Protein AF-A0A396AJQ1-F1 (afdb_monomer_lite)

Foldseek 3Di:
DQAAAFEEEEEDADLVVLLVLLVVLQCCCVPPHPWDWDGDSVQSWIDTSRYIYGYDHPDDPPPDAGQYYEYADDDPDDDHPPDDDDHPHDSVSVSVVSRCRVVVD

Sequence (105 aa):
MGRRLKTIYVKVYSAQKATEYAKNLYEILMDCTPVIADLCLKKAEVRTETVLVKYISNKRTDGMRCDIPCGFGELGKIMADMKTYKEINDGKELVDFIIKEESGK

pLDDT: mean 72.22, std 18.44, range [34.53, 95.12]

Radius of gyration: 13.04 Å; chains: 1; bounding box: 36×29×34 Å

Secondary structure (DSSP, 8-state):
-PPPPEEEEEEES-HHHHHHHHHHHHHHHHHHSS---EEETTTTEEE-SSEEEEEEESS--TT---SEEEESSS-----BTTB------SHHHHHHHHHHHHHT-

Structure (mmCIF, N/CA/C/O backbone):
data_AF-A0A396AJQ1-F1
#
_entry.id   AF-A0A396AJQ1-F1
#
loop_
_atom_site.group_PDB
_atom_site.id
_atom_site.type_symbol
_atom_site.label_atom_id
_atom_site.label_alt_id
_atom_site.label_comp_id
_atom_site.label_asym_id
_atom_site.label_entity_id
_atom_site.label_seq_id
_atom_site.pdbx_PDB_ins_code
_atom_site.Cartn_x
_atom_site.Cartn_y
_atom_site.Cartn_z
_atom_site.occupancy
_atom_site.B_iso_or_equiv
_atom_site.auth_seq_id
_atom_site.auth_comp_id
_atom_site.auth_asym_id
_atom_site.auth_atom_id
_atom_site.pdbx_PDB_model_num
ATOM 1 N N . MET A 1 1 ? -25.126 0.720 3.310 1.00 44.84 1 MET A N 1
ATOM 2 C CA . MET A 1 1 ? -24.581 1.363 2.095 1.00 44.84 1 MET A CA 1
ATOM 3 C C . MET A 1 1 ? -23.094 1.034 2.085 1.00 44.84 1 MET A C 1
ATOM 5 O O . MET A 1 1 ? -22.388 1.535 2.947 1.00 44.84 1 MET A O 1
ATOM 9 N N . GLY A 1 2 ? -22.652 0.069 1.272 1.00 53.06 2 GLY A N 1
ATOM 10 C CA . GLY A 1 2 ? -21.244 -0.355 1.271 1.00 53.06 2 GLY A CA 1
ATOM 11 C C . GLY A 1 2 ? -20.354 0.800 0.820 1.00 53.06 2 GLY A C 1
ATOM 12 O O . GLY A 1 2 ? -20.683 1.465 -0.165 1.00 53.06 2 GLY A O 1
ATOM 13 N N . ARG A 1 3 ? -19.275 1.086 1.556 1.00 65.19 3 ARG A N 1
ATOM 14 C CA . ARG A 1 3 ? -18.315 2.117 1.144 1.00 65.19 3 ARG A CA 1
ATOM 15 C C . ARG A 1 3 ? -17.686 1.679 -0.182 1.00 65.19 3 ARG A C 1
ATOM 17 O O . ARG A 1 3 ? -17.310 0.523 -0.348 1.00 65.19 3 ARG A O 1
ATOM 24 N N . ARG A 1 4 ? -17.643 2.584 -1.163 1.00 76.44 4 ARG A N 1
ATOM 25 C CA . ARG A 1 4 ? -17.059 2.307 -2.483 1.00 76.44 4 ARG A CA 1
ATOM 26 C C . ARG A 1 4 ? -15.543 2.165 -2.337 1.00 76.44 4 ARG A C 1
ATOM 28 O O . ARG A 1 4 ? -14.911 3.076 -1.814 1.00 76.44 4 ARG A O 1
ATOM 35 N N . LEU A 1 5 ? -14.988 1.068 -2.855 1.00 82.50 5 LEU A N 1
ATOM 36 C CA . LEU A 1 5 ? -13.543 0.841 -2.938 1.00 82.50 5 LEU A CA 1
ATOM 37 C C . LEU A 1 5 ? -12.890 1.938 -3.796 1.00 82.50 5 LEU A C 1
ATOM 39 O O . LEU A 1 5 ? -13.252 2.100 -4.964 1.00 82.50 5 LEU A O 1
ATOM 43 N N . LYS A 1 6 ? -11.939 2.677 -3.222 1.00 83.44 6 LYS A N 1
ATOM 44 C CA . LYS A 1 6 ? -11.164 3.731 -3.887 1.00 83.44 6 LYS A CA 1
ATOM 45 C C . LYS A 1 6 ? -9.843 3.167 -4.386 1.00 83.44 6 LYS A C 1
ATOM 47 O O . LYS A 1 6 ? -9.097 2.572 -3.614 1.00 83.44 6 LYS A O 1
ATOM 52 N N . THR A 1 7 ? -9.531 3.370 -5.664 1.00 82.12 7 THR A N 1
ATOM 53 C CA . THR A 1 7 ? -8.263 2.889 -6.233 1.00 82.12 7 THR A CA 1
ATOM 54 C C . THR A 1 7 ? -7.227 4.005 -6.303 1.00 82.12 7 THR A C 1
ATOM 56 O O . THR A 1 7 ? -7.430 5.006 -6.998 1.00 82.12 7 THR A O 1
ATOM 59 N N . ILE A 1 8 ? -6.095 3.788 -5.631 1.00 80.56 8 ILE A N 1
ATOM 60 C CA . ILE A 1 8 ? -4.914 4.647 -5.645 1.00 80.56 8 ILE A CA 1
ATOM 61 C C . ILE A 1 8 ? -3.841 4.007 -6.517 1.00 80.56 8 ILE A C 1
ATOM 63 O O . ILE A 1 8 ? -3.476 2.851 -6.311 1.00 80.56 8 ILE A O 1
ATOM 67 N N . TYR A 1 9 ? -3.292 4.759 -7.464 1.00 76.50 9 TYR A N 1
ATOM 68 C CA . TYR A 1 9 ? -2.139 4.306 -8.241 1.00 76.50 9 TYR A CA 1
ATOM 69 C C . TYR A 1 9 ? -0.894 5.064 -7.826 1.00 76.50 9 TYR A C 1
ATOM 71 O O . TYR A 1 9 ? -0.885 6.288 -7.876 1.00 76.50 9 TYR A O 1
ATOM 79 N N . VAL A 1 10 ? 0.149 4.330 -7.453 1.00 75.50 10 VAL A N 1
ATOM 80 C CA . VAL A 1 10 ? 1.431 4.879 -7.027 1.00 75.50 10 VAL A CA 1
ATOM 81 C C . VAL A 1 10 ? 2.477 4.608 -8.097 1.00 75.50 10 VAL A C 1
ATOM 83 O O . VAL A 1 10 ? 2.851 3.460 -8.343 1.00 75.50 10 VAL A O 1
ATOM 86 N N . LYS A 1 11 ? 2.962 5.660 -8.754 1.00 74.12 11 LYS A N 1
ATOM 87 C CA . LYS A 1 11 ? 4.013 5.514 -9.763 1.00 74.12 11 LYS A CA 1
ATOM 88 C C . LYS A 1 11 ? 5.378 5.344 -9.100 1.00 74.12 11 LYS A C 1
ATOM 90 O O . LYS A 1 11 ? 5.752 6.119 -8.223 1.00 74.12 11 LYS A O 1
ATOM 95 N N . VAL A 1 12 ? 6.129 4.351 -9.567 1.00 72.56 12 VAL A N 1
ATOM 96 C CA . VAL A 1 12 ? 7.492 4.055 -9.117 1.00 72.56 12 VAL A CA 1
ATOM 97 C C . VAL A 1 12 ? 8.409 3.744 -10.300 1.00 72.56 12 VAL A C 1
ATOM 99 O O . VAL A 1 12 ? 7.976 3.384 -11.397 1.00 72.56 12 VAL A O 1
ATOM 102 N N . TYR A 1 13 ? 9.713 3.865 -10.081 1.00 70.00 13 TYR A N 1
ATOM 103 C CA . TYR A 1 13 ? 10.707 3.770 -11.151 1.00 70.00 13 TYR A CA 1
ATOM 104 C C . TYR A 1 13 ? 10.951 2.344 -11.671 1.00 70.00 13 TYR A C 1
ATOM 106 O O . TYR A 1 13 ? 11.373 2.182 -12.813 1.00 70.00 13 TYR A O 1
ATOM 114 N N . SER A 1 14 ? 10.664 1.301 -10.881 1.00 78.56 14 SER A N 1
ATOM 115 C CA . SER A 1 14 ? 10.887 -0.098 -11.276 1.00 78.56 14 SER A CA 1
ATOM 116 C C . SER A 1 14 ? 9.871 -1.057 -10.651 1.00 78.56 14 SER A C 1
ATOM 118 O O . SER A 1 14 ? 9.225 -0.738 -9.654 1.00 78.56 14 SER A O 1
ATOM 120 N N . ALA A 1 15 ? 9.731 -2.252 -11.236 1.00 83.19 15 ALA A N 1
ATOM 121 C CA . ALA A 1 15 ? 8.865 -3.303 -10.694 1.00 83.19 15 ALA A CA 1
ATOM 122 C C . ALA A 1 15 ? 9.360 -3.813 -9.330 1.00 83.19 15 ALA A C 1
ATOM 124 O O . ALA A 1 15 ? 8.551 -4.063 -8.444 1.00 83.19 15 ALA A O 1
ATOM 125 N N . GLN A 1 16 ? 10.680 -3.897 -9.131 1.00 85.19 16 GLN A N 1
ATOM 126 C CA . GLN A 1 16 ? 11.258 -4.248 -7.833 1.00 85.19 16 GLN A CA 1
ATOM 127 C C . GLN A 1 16 ? 10.870 -3.216 -6.767 1.00 85.19 16 GLN A C 1
ATOM 129 O 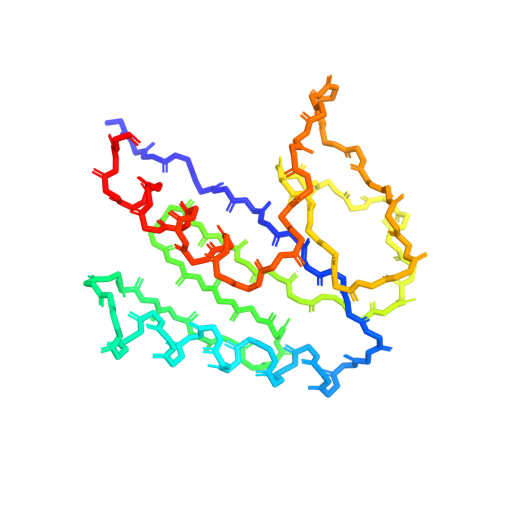O . GLN A 1 16 ? 10.305 -3.587 -5.739 1.00 85.19 16 GLN A O 1
ATOM 134 N N . LYS A 1 17 ? 11.055 -1.919 -7.054 1.00 83.38 17 LYS A N 1
ATOM 135 C CA . LYS A 1 17 ? 10.624 -0.846 -6.150 1.00 83.38 17 LYS A CA 1
ATOM 136 C C . LYS A 1 17 ? 9.127 -0.926 -5.869 1.00 83.38 17 LYS A C 1
ATOM 138 O O . LYS A 1 17 ? 8.731 -0.774 -4.725 1.00 83.38 17 LYS A O 1
ATOM 143 N N . ALA A 1 18 ? 8.298 -1.222 -6.872 1.00 84.88 18 ALA A N 1
ATOM 144 C CA . ALA A 1 18 ? 6.856 -1.394 -6.675 1.00 84.88 18 ALA A CA 1
ATOM 145 C C . ALA A 1 18 ? 6.551 -2.443 -5.602 1.00 84.88 18 ALA A C 1
ATOM 147 O O . ALA A 1 18 ? 5.763 -2.194 -4.695 1.00 84.88 18 ALA A O 1
ATOM 148 N N . THR A 1 19 ? 7.219 -3.596 -5.676 1.00 89.38 19 THR A N 1
ATOM 149 C CA . THR A 1 19 ? 7.039 -4.659 -4.684 1.00 89.38 19 THR A CA 1
ATOM 150 C C . THR A 1 19 ? 7.578 -4.284 -3.306 1.00 89.38 19 THR A C 1
ATOM 152 O O . THR A 1 19 ? 6.941 -4.617 -2.313 1.00 89.38 19 THR A O 1
ATOM 155 N N . GLU A 1 20 ? 8.708 -3.575 -3.230 1.00 89.00 20 GLU A N 1
ATOM 156 C CA . GLU A 1 20 ? 9.286 -3.093 -1.968 1.00 89.00 20 GLU A CA 1
ATOM 157 C C . GLU A 1 20 ? 8.365 -2.075 -1.288 1.00 89.00 20 GLU A C 1
ATOM 159 O O . GLU A 1 20 ? 8.070 -2.210 -0.105 1.00 89.00 20 GLU A O 1
ATOM 164 N N . TYR A 1 21 ? 7.835 -1.107 -2.040 1.00 86.69 21 TYR A N 1
ATOM 165 C CA . TYR A 1 21 ? 6.887 -0.132 -1.506 1.00 86.69 21 TYR A CA 1
ATOM 166 C C . TYR A 1 21 ? 5.563 -0.776 -1.080 1.00 86.69 21 TYR A C 1
ATOM 168 O O . TYR A 1 21 ? 5.037 -0.414 -0.031 1.00 86.69 21 TYR A O 1
ATOM 176 N N . ALA A 1 22 ? 5.044 -1.748 -1.840 1.00 89.94 22 ALA A N 1
ATOM 177 C CA . ALA A 1 22 ? 3.840 -2.483 -1.451 1.00 89.94 22 ALA A CA 1
ATOM 178 C C . ALA A 1 22 ? 4.044 -3.263 -0.142 1.00 89.94 22 ALA A C 1
ATOM 180 O O . ALA A 1 22 ? 3.174 -3.234 0.724 1.00 89.94 22 ALA A O 1
ATOM 181 N N . LYS A 1 23 ? 5.202 -3.920 0.026 1.00 92.19 23 LYS A N 1
ATOM 182 C CA . LYS A 1 23 ? 5.566 -4.596 1.283 1.00 92.19 23 LYS A CA 1
ATOM 183 C C . LYS A 1 23 ? 5.634 -3.619 2.447 1.00 92.19 23 LYS A C 1
ATOM 185 O O . LYS A 1 23 ? 4.968 -3.845 3.446 1.00 92.19 23 LYS A O 1
ATOM 190 N N . ASN A 1 24 ? 6.376 -2.527 2.279 1.00 90.69 24 ASN A N 1
ATOM 191 C CA . ASN A 1 24 ? 6.555 -1.531 3.329 1.00 90.69 24 ASN A CA 1
ATOM 192 C C . ASN A 1 24 ? 5.212 -0.917 3.759 1.00 90.69 24 ASN A C 1
ATOM 194 O O . ASN A 1 24 ? 4.934 -0.799 4.944 1.00 90.69 24 ASN A O 1
ATOM 198 N N . LEU A 1 25 ? 4.331 -0.585 2.805 1.00 89.19 25 LEU A N 1
ATOM 199 C CA . LEU A 1 25 ? 2.992 -0.092 3.132 1.00 89.19 25 LEU A CA 1
ATOM 200 C C . LEU A 1 25 ? 2.183 -1.128 3.923 1.00 89.19 25 LEU A C 1
ATOM 202 O O . LEU A 1 25 ? 1.543 -0.774 4.907 1.00 89.19 25 LEU A O 1
ATOM 206 N N . TYR A 1 26 ? 2.200 -2.390 3.496 1.00 92.81 26 TYR A N 1
ATOM 207 C CA . TYR A 1 26 ? 1.502 -3.462 4.201 1.00 92.81 26 TYR A CA 1
ATOM 208 C C . TYR A 1 26 ? 2.026 -3.650 5.632 1.00 92.81 26 TYR A C 1
ATOM 210 O O . TYR A 1 26 ? 1.222 -3.738 6.554 1.00 92.81 26 TYR A O 1
ATOM 218 N N . GLU A 1 27 ? 3.347 -3.658 5.822 1.00 91.81 27 GLU A N 1
ATOM 219 C CA . GLU A 1 27 ? 3.982 -3.762 7.143 1.00 91.81 27 GLU A CA 1
ATOM 220 C C . GLU A 1 27 ? 3.573 -2.590 8.043 1.00 91.81 27 GLU A C 1
ATOM 222 O O . GLU A 1 27 ? 3.110 -2.811 9.156 1.00 91.81 27 GLU A O 1
ATOM 227 N N . ILE A 1 28 ? 3.612 -1.351 7.540 1.00 89.44 28 ILE A N 1
ATOM 228 C CA . ILE A 1 28 ? 3.161 -0.177 8.304 1.00 89.44 28 ILE A CA 1
ATOM 229 C C . ILE A 1 28 ? 1.683 -0.302 8.697 1.00 89.44 28 ILE A C 1
ATOM 231 O O . ILE A 1 28 ? 1.326 -0.007 9.837 1.00 89.44 28 ILE A O 1
ATOM 235 N N . LEU A 1 29 ? 0.811 -0.725 7.778 1.00 89.00 29 LEU A N 1
ATOM 236 C CA . LEU A 1 29 ? -0.613 -0.874 8.082 1.00 89.00 29 LEU A CA 1
ATOM 237 C C . LEU A 1 29 ? -0.849 -1.948 9.149 1.00 89.00 29 LEU A C 1
ATOM 239 O O . LEU A 1 29 ? -1.608 -1.693 10.079 1.00 89.00 29 LEU A O 1
ATOM 243 N N . MET A 1 30 ? -0.171 -3.091 9.052 1.00 89.38 30 MET A N 1
ATOM 244 C CA . MET A 1 30 ? -0.307 -4.202 9.997 1.00 89.38 30 MET A CA 1
ATOM 245 C C . MET A 1 30 ? 0.289 -3.901 11.378 1.00 89.38 30 MET A C 1
ATOM 247 O O . MET A 1 30 ? -0.309 -4.263 12.389 1.00 89.38 30 MET A O 1
ATOM 251 N N . ASP A 1 31 ? 1.448 -3.241 11.426 1.00 87.38 31 ASP A N 1
ATOM 252 C CA . ASP A 1 31 ? 2.206 -3.055 12.668 1.00 87.38 31 ASP A CA 1
ATOM 253 C C . ASP A 1 31 ? 1.825 -1.766 13.407 1.00 87.38 31 ASP A C 1
ATOM 255 O O . ASP A 1 31 ? 1.953 -1.684 14.629 1.00 87.38 31 ASP A O 1
ATOM 259 N N . CYS A 1 32 ? 1.378 -0.736 12.681 1.00 84.44 32 CYS A N 1
ATOM 260 C CA . CYS A 1 32 ? 1.162 0.604 13.236 1.00 84.44 32 CYS A CA 1
ATOM 261 C C . CYS A 1 32 ? -0.299 1.070 13.199 1.00 84.44 32 CYS A C 1
ATOM 263 O O . CYS A 1 32 ? -0.596 2.151 13.713 1.00 84.44 32 CYS A O 1
ATOM 265 N N . THR A 1 33 ? -1.222 0.308 12.602 1.00 82.44 33 THR A N 1
ATOM 266 C CA . THR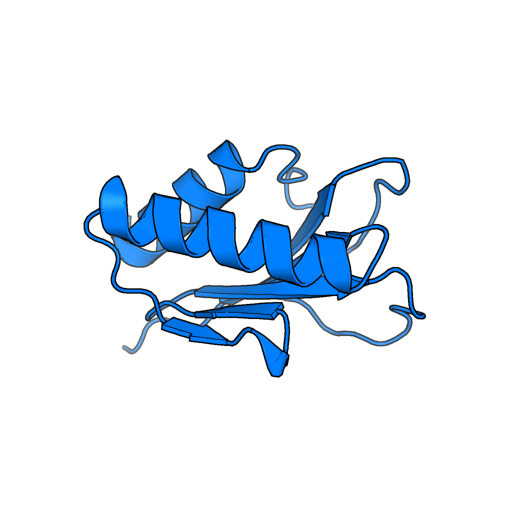 A 1 33 ? -2.624 0.726 12.453 1.00 82.44 33 THR A CA 1
ATOM 267 C C . THR A 1 33 ? -3.593 -0.431 12.725 1.00 82.44 33 THR A C 1
ATOM 269 O O . THR A 1 33 ? -3.226 -1.590 12.572 1.00 82.44 33 THR A O 1
ATOM 272 N N . PRO A 1 34 ? -4.857 -0.164 13.101 1.00 83.69 34 PRO A N 1
ATOM 273 C CA . PRO A 1 34 ? -5.877 -1.210 13.214 1.00 83.69 34 PRO A CA 1
ATOM 274 C C . PRO A 1 34 ? -6.467 -1.633 11.852 1.00 83.69 34 PRO A C 1
ATOM 276 O O . PRO A 1 34 ? -7.479 -2.332 11.819 1.00 83.69 34 PRO A O 1
ATOM 279 N N . VAL A 1 35 ? -5.906 -1.166 10.730 1.00 87.88 35 VAL A N 1
ATOM 280 C CA . VAL A 1 35 ? -6.434 -1.424 9.387 1.00 87.88 35 VAL A CA 1
ATOM 281 C C . VAL A 1 35 ? -6.062 -2.833 8.938 1.00 87.88 35 VAL A C 1
ATOM 283 O O . VAL A 1 35 ? -4.888 -3.188 8.880 1.00 87.88 35 VAL A O 1
ATOM 286 N N . ILE A 1 36 ? -7.067 -3.616 8.548 1.00 89.38 36 ILE A N 1
ATOM 287 C CA . ILE A 1 36 ? -6.853 -4.927 7.935 1.00 89.38 36 ILE A CA 1
ATOM 288 C C . ILE A 1 36 ? -6.496 -4.717 6.463 1.00 89.38 36 ILE A C 1
ATOM 290 O O . ILE A 1 36 ? -7.253 -4.099 5.709 1.00 89.38 36 ILE A O 1
ATOM 294 N N . ALA A 1 37 ? -5.345 -5.245 6.059 1.00 92.25 37 ALA A N 1
ATOM 295 C CA . ALA A 1 37 ? -4.846 -5.149 4.698 1.00 92.25 37 ALA A CA 1
ATOM 296 C C . ALA A 1 37 ? -4.467 -6.528 4.141 1.00 92.25 37 ALA A C 1
ATOM 298 O O . ALA A 1 37 ? -4.054 -7.417 4.876 1.00 92.25 37 ALA A O 1
ATOM 299 N N . ASP A 1 38 ? -4.555 -6.672 2.822 1.00 94.69 38 ASP A N 1
ATOM 300 C CA . ASP A 1 38 ? -4.074 -7.803 2.037 1.00 94.69 38 ASP A CA 1
ATOM 301 C C . ASP A 1 38 ? -2.950 -7.338 1.106 1.00 94.69 38 ASP A C 1
ATOM 303 O O . ASP A 1 38 ? -3.092 -6.343 0.387 1.00 94.69 38 ASP A O 1
ATOM 307 N N . LEU A 1 39 ? -1.852 -8.093 1.049 1.00 95.12 39 LEU A N 1
ATOM 308 C CA . LEU A 1 39 ? -0.715 -7.818 0.167 1.00 95.12 39 LEU A CA 1
ATOM 309 C C . LEU A 1 39 ? -0.673 -8.775 -1.031 1.00 95.12 39 LEU A C 1
ATOM 311 O O . LEU A 1 39 ? -0.579 -9.993 -0.879 1.00 95.12 39 LEU A O 1
ATOM 315 N N . CYS A 1 40 ? -0.624 -8.228 -2.248 1.00 92.88 40 CYS A N 1
ATOM 316 C CA . CYS A 1 40 ? -0.405 -8.987 -3.479 1.00 92.88 40 CYS A CA 1
ATOM 317 C C . CYS A 1 40 ? 0.933 -8.622 -4.136 1.00 92.88 40 CYS A C 1
ATOM 319 O O . CYS A 1 40 ? 1.015 -7.727 -4.979 1.00 92.88 40 CYS A O 1
ATOM 321 N N . LEU A 1 41 ? 1.987 -9.384 -3.832 1.00 89.00 41 LEU A N 1
ATOM 322 C CA . LEU A 1 41 ? 3.326 -9.155 -4.397 1.00 89.00 41 LEU A CA 1
ATOM 323 C C . LEU A 1 41 ? 3.395 -9.323 -5.919 1.00 89.00 41 LEU A C 1
ATOM 325 O O . LEU A 1 41 ? 4.122 -8.588 -6.579 1.00 89.00 41 LEU A O 1
ATOM 329 N N . LYS A 1 42 ? 2.615 -10.250 -6.496 1.00 87.75 42 LYS A N 1
ATOM 330 C CA . LYS A 1 42 ? 2.595 -10.490 -7.954 1.00 87.75 42 LYS A CA 1
ATOM 331 C C . LYS A 1 42 ? 2.146 -9.261 -8.748 1.00 87.75 42 LYS A C 1
ATOM 333 O O . LYS A 1 42 ? 2.545 -9.108 -9.897 1.00 87.75 42 LYS A O 1
ATOM 338 N N . LYS A 1 43 ? 1.299 -8.420 -8.148 1.00 86.44 43 LYS A N 1
ATOM 339 C CA . LYS A 1 43 ? 0.764 -7.200 -8.764 1.00 86.44 43 LYS A CA 1
ATOM 340 C C . LYS A 1 43 ? 1.294 -5.915 -8.121 1.00 86.44 43 LYS A C 1
ATOM 342 O O . LYS A 1 43 ? 0.979 -4.844 -8.620 1.00 86.44 43 LYS A O 1
ATOM 347 N N . ALA A 1 44 ? 2.091 -6.029 -7.055 1.00 89.62 44 ALA A N 1
ATOM 348 C CA . ALA A 1 44 ? 2.496 -4.920 -6.196 1.00 89.62 44 ALA A CA 1
ATOM 349 C C . ALA A 1 44 ? 1.288 -4.091 -5.716 1.00 89.62 44 ALA A C 1
ATOM 351 O O . ALA A 1 44 ? 1.227 -2.878 -5.911 1.00 89.62 44 ALA A O 1
ATOM 352 N N . GLU A 1 45 ? 0.299 -4.766 -5.125 1.00 92.69 45 GLU A N 1
ATOM 353 C CA . GLU A 1 45 ? -0.939 -4.141 -4.645 1.00 92.69 45 GLU A CA 1
ATOM 354 C C . GLU A 1 45 ? -1.121 -4.365 -3.141 1.00 92.69 45 GLU A C 1
ATOM 356 O O . GLU A 1 45 ? -0.797 -5.441 -2.636 1.00 92.69 45 GLU A O 1
ATOM 361 N N . VAL A 1 46 ? -1.676 -3.367 -2.453 1.00 92.69 46 VAL A N 1
ATOM 362 C CA . VAL A 1 46 ? -2.156 -3.463 -1.068 1.00 92.69 46 VAL A CA 1
ATOM 363 C C . VAL A 1 46 ? -3.636 -3.119 -1.066 1.00 92.69 46 VAL A C 1
ATOM 365 O O . VAL A 1 46 ? -4.030 -2.084 -1.604 1.00 92.69 46 VAL A O 1
ATOM 368 N N . ARG A 1 47 ? -4.467 -3.990 -0.502 1.00 92.94 47 ARG A N 1
ATOM 369 C CA . ARG A 1 47 ? -5.920 -3.824 -0.479 1.00 92.94 47 ARG A CA 1
ATOM 370 C C . ARG A 1 47 ? -6.428 -3.796 0.952 1.00 92.94 47 ARG A C 1
ATOM 372 O O . ARG A 1 47 ? -6.087 -4.674 1.724 1.00 92.94 47 ARG A O 1
ATOM 379 N N . THR A 1 48 ? -7.286 -2.843 1.263 1.00 90.88 48 THR A N 1
ATOM 380 C CA . THR A 1 48 ? -8.078 -2.775 2.493 1.00 90.88 48 THR A CA 1
ATOM 381 C C . THR A 1 48 ? -9.562 -2.912 2.139 1.00 90.88 48 THR A C 1
ATOM 383 O O . THR A 1 48 ? -9.915 -3.179 0.980 1.00 90.88 48 THR A O 1
ATOM 386 N N . GLU A 1 49 ? -10.460 -2.745 3.110 1.00 89.19 49 GLU A N 1
ATOM 387 C CA . GLU A 1 49 ? -11.901 -2.805 2.848 1.00 89.19 49 GLU A CA 1
ATOM 388 C C . GLU A 1 49 ? -12.343 -1.708 1.861 1.00 89.19 49 GLU A C 1
ATOM 390 O O . GLU A 1 49 ? -13.137 -1.955 0.948 1.00 89.19 49 GLU A O 1
ATOM 395 N N . THR A 1 50 ? -11.787 -0.504 2.009 1.00 85.00 50 THR A N 1
ATOM 396 C CA . THR A 1 50 ? -12.206 0.709 1.295 1.00 85.00 50 THR A CA 1
ATOM 397 C C . THR A 1 50 ? -11.160 1.276 0.339 1.00 85.00 50 THR A C 1
ATOM 399 O O . THR A 1 50 ? -11.519 2.090 -0.514 1.00 85.00 50 THR A O 1
ATOM 402 N N . VAL A 1 51 ? -9.903 0.820 0.385 1.00 87.44 51 VAL A N 1
ATOM 403 C CA . VAL A 1 51 ? -8.813 1.328 -0.464 1.00 87.44 51 VAL A CA 1
ATOM 404 C C . VAL A 1 51 ? -8.064 0.199 -1.178 1.00 87.44 51 VAL A C 1
ATOM 406 O O . VAL A 1 51 ? -7.788 -0.858 -0.625 1.00 87.44 51 VAL A O 1
ATOM 409 N N . LEU A 1 52 ? -7.698 0.425 -2.438 1.00 89.31 52 LEU A N 1
ATOM 410 C CA . LEU A 1 52 ? -6.796 -0.426 -3.210 1.00 89.31 52 LEU A CA 1
ATOM 411 C C . LEU A 1 52 ? -5.624 0.408 -3.715 1.00 89.31 52 LEU A C 1
ATOM 413 O O . LEU A 1 52 ? -5.798 1.236 -4.605 1.00 89.31 52 LEU A O 1
ATOM 417 N N . VAL A 1 53 ? -4.431 0.166 -3.186 1.00 88.00 53 VAL A N 1
ATOM 418 C CA . VAL A 1 53 ? -3.191 0.807 -3.625 1.00 88.00 53 VAL A CA 1
ATOM 419 C C . VAL A 1 53 ? -2.482 -0.091 -4.629 1.00 88.00 53 VAL A C 1
ATOM 421 O O . VAL A 1 53 ? -2.230 -1.260 -4.351 1.00 88.00 53 VAL A O 1
ATOM 424 N N . LYS A 1 54 ? -2.137 0.453 -5.796 1.00 87.25 54 LYS A N 1
ATOM 425 C CA . LYS A 1 54 ? -1.432 -0.252 -6.870 1.00 87.25 54 LYS A CA 1
ATOM 426 C C . LYS A 1 54 ? -0.136 0.458 -7.213 1.00 87.25 54 LYS A C 1
ATOM 428 O O . LYS A 1 54 ? -0.169 1.574 -7.727 1.00 87.25 54 LYS A O 1
ATOM 433 N N . TYR A 1 55 ? 0.998 -0.194 -6.996 1.00 82.62 55 TYR A N 1
ATOM 434 C CA . TYR A 1 55 ? 2.296 0.357 -7.364 1.00 82.62 55 TYR A CA 1
ATOM 435 C C . TYR A 1 55 ? 2.636 -0.018 -8.808 1.00 82.62 55 TYR A C 1
ATOM 437 O O . TYR A 1 55 ? 2.827 -1.189 -9.135 1.00 82.62 55 TYR A O 1
ATOM 445 N N . ILE A 1 56 ? 2.726 0.975 -9.692 1.00 77.38 56 ILE A N 1
ATOM 446 C CA . ILE A 1 56 ? 3.009 0.764 -11.114 1.00 77.38 56 ILE A CA 1
ATOM 447 C C . ILE A 1 56 ? 4.421 1.246 -11.439 1.00 77.38 56 ILE A C 1
ATOM 449 O O . ILE A 1 56 ? 4.769 2.408 -11.229 1.00 77.38 56 ILE A O 1
ATOM 453 N N . SER A 1 57 ? 5.226 0.353 -12.017 1.00 73.94 57 SER A N 1
ATOM 454 C CA . SER A 1 57 ? 6.480 0.734 -12.679 1.00 73.94 57 SER A CA 1
ATOM 455 C C . SER A 1 57 ? 6.221 1.648 -13.888 1.00 73.94 57 SER A C 1
ATOM 457 O O . SER A 1 57 ? 5.145 1.582 -14.470 1.00 73.94 57 SER A O 1
ATOM 459 N N . ASN A 1 58 ? 7.206 2.451 -14.307 1.00 61.91 58 ASN A N 1
ATOM 460 C CA . ASN A 1 58 ? 7.148 3.472 -15.376 1.00 61.91 58 ASN A CA 1
ATOM 461 C C . ASN A 1 58 ? 6.743 2.995 -16.806 1.00 61.91 58 ASN A C 1
ATOM 463 O O . ASN A 1 58 ? 7.066 3.642 -17.800 1.00 61.91 58 ASN A O 1
ATOM 467 N N . LYS A 1 59 ? 6.054 1.860 -16.957 1.00 54.16 59 LYS A N 1
ATOM 468 C CA . LYS A 1 59 ? 5.381 1.456 -18.195 1.00 54.16 59 LYS A CA 1
ATOM 469 C C . LYS A 1 59 ? 4.195 2.392 -18.455 1.00 54.16 59 LYS A C 1
ATOM 471 O O . LYS A 1 59 ? 3.550 2.843 -17.513 1.00 54.16 59 LYS A O 1
ATOM 476 N N . ARG A 1 60 ? 3.947 2.694 -19.738 1.00 50.03 60 ARG A N 1
ATOM 477 C CA . ARG A 1 60 ? 2.939 3.653 -20.232 1.00 50.03 60 ARG A CA 1
ATOM 478 C C . ARG A 1 60 ? 1.648 3.608 -19.400 1.00 50.03 60 ARG A C 1
ATOM 480 O O . ARG A 1 60 ? 0.941 2.608 -19.416 1.00 50.03 60 ARG A O 1
ATOM 487 N N . THR A 1 61 ? 1.362 4.703 -18.700 1.00 54.94 61 THR A N 1
ATOM 488 C CA . THR A 1 61 ? 0.128 4.926 -17.927 1.00 54.94 61 THR A CA 1
ATOM 489 C C . THR A 1 61 ? -1.000 5.520 -18.779 1.00 54.94 61 THR A C 1
ATOM 491 O O . THR A 1 61 ? -2.060 5.839 -18.243 1.00 54.94 61 THR A O 1
ATOM 494 N N . ASP A 1 62 ? -0.786 5.677 -20.092 1.00 48.03 62 ASP A N 1
ATOM 495 C CA . ASP A 1 62 ? -1.810 6.137 -21.034 1.00 48.03 62 ASP A CA 1
ATOM 496 C C . ASP A 1 62 ? -3.031 5.210 -20.977 1.00 48.03 62 ASP A C 1
ATOM 498 O O . ASP A 1 62 ? -2.956 4.033 -21.328 1.00 48.03 62 ASP A O 1
ATOM 502 N N . GLY A 1 63 ? -4.161 5.752 -20.514 1.00 48.72 63 GLY A N 1
ATOM 503 C CA . GLY A 1 63 ? -5.458 5.069 -20.499 1.00 48.72 63 GLY A CA 1
ATOM 504 C C . GLY A 1 63 ? -5.887 4.434 -19.170 1.00 48.72 63 GLY A C 1
ATOM 505 O O . GLY A 1 63 ? -6.981 3.872 -19.113 1.00 48.72 63 GLY A O 1
ATOM 506 N N . MET A 1 64 ? -5.103 4.526 -18.087 1.00 55.50 64 MET A N 1
ATOM 507 C CA . MET A 1 64 ? -5.542 4.028 -16.773 1.00 55.50 64 MET A CA 1
ATOM 508 C C . MET A 1 64 ? -6.494 5.016 -16.080 1.00 55.50 64 MET A C 1
ATOM 510 O O . MET A 1 64 ? -6.118 6.145 -15.773 1.00 55.50 64 MET A O 1
ATOM 514 N N . ARG A 1 65 ? -7.733 4.585 -15.801 1.00 53.19 65 ARG A N 1
ATOM 515 C CA . ARG A 1 65 ? -8.689 5.334 -14.965 1.00 53.19 65 ARG A CA 1
ATOM 516 C C . ARG A 1 65 ? -8.384 5.075 -13.486 1.00 53.19 65 ARG A C 1
ATOM 518 O O . ARG A 1 65 ? -8.331 3.919 -13.065 1.00 53.19 65 ARG A O 1
ATOM 525 N N . CYS A 1 66 ? -8.181 6.141 -12.715 1.00 54.50 66 CYS A N 1
ATOM 526 C CA . CYS A 1 66 ? -7.903 6.095 -11.281 1.00 54.50 66 CYS A CA 1
ATOM 527 C C . CYS A 1 66 ? -8.838 7.023 -10.507 1.00 54.50 66 CYS A C 1
ATOM 529 O O . CYS A 1 66 ? -9.233 8.059 -11.038 1.00 54.50 66 CYS A O 1
ATOM 531 N N . ASP A 1 67 ? -9.181 6.652 -9.268 1.00 52.81 67 ASP A N 1
ATOM 532 C CA . ASP A 1 67 ? -9.902 7.561 -8.373 1.00 52.81 67 ASP A CA 1
ATOM 533 C C . ASP A 1 67 ? -8.915 8.578 -7.755 1.00 52.81 67 ASP A C 1
ATOM 535 O O . ASP A 1 67 ? -9.276 9.739 -7.586 1.00 52.81 67 ASP A O 1
ATOM 539 N N . ILE A 1 68 ? -7.666 8.170 -7.449 1.00 55.94 68 ILE A N 1
ATOM 540 C CA . ILE A 1 68 ? -6.607 9.044 -6.899 1.00 55.94 68 ILE A CA 1
ATOM 541 C C . ILE A 1 68 ? -5.218 8.628 -7.435 1.00 55.94 68 ILE A C 1
ATOM 543 O O . ILE A 1 68 ? -4.806 7.482 -7.248 1.00 55.94 68 ILE A O 1
ATOM 547 N N . PRO A 1 69 ? -4.447 9.520 -8.075 1.00 52.97 69 PRO A N 1
ATOM 548 C CA . PRO A 1 69 ? -3.062 9.243 -8.434 1.00 52.97 69 PRO A CA 1
ATOM 549 C C . PRO A 1 69 ? -2.076 9.737 -7.362 1.00 52.97 69 PRO A C 1
ATOM 551 O O . PRO A 1 69 ? -2.231 10.819 -6.804 1.00 52.97 69 PRO A O 1
ATOM 554 N N . CYS A 1 70 ? -1.029 8.957 -7.106 1.00 55.66 70 CYS A N 1
ATOM 555 C CA . CYS A 1 70 ? 0.066 9.239 -6.179 1.00 55.66 70 CYS A CA 1
ATOM 556 C C . CYS A 1 70 ? 1.403 8.938 -6.889 1.00 55.66 70 CYS A C 1
ATOM 558 O O . CYS A 1 70 ? 1.492 8.038 -7.730 1.00 55.66 70 CYS A O 1
ATOM 560 N N . GLY A 1 71 ? 2.454 9.712 -6.630 1.00 51.38 71 GLY A N 1
ATOM 561 C CA . GLY A 1 71 ? 3.728 9.558 -7.331 1.00 51.38 71 GLY A CA 1
ATOM 562 C C . GLY A 1 71 ? 4.908 9.842 -6.420 1.00 51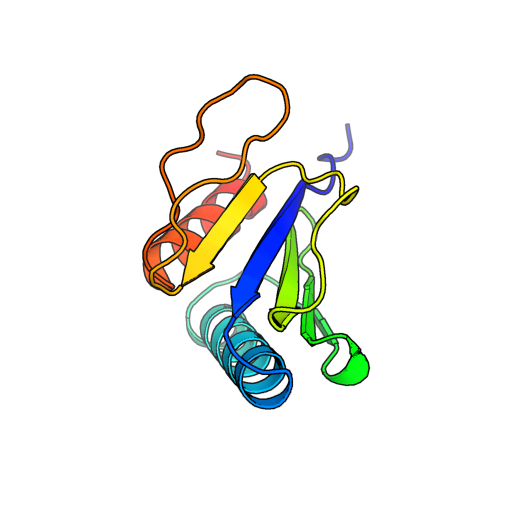.38 71 GLY A C 1
ATOM 563 O O . GLY A 1 71 ? 5.000 10.927 -5.862 1.00 51.38 71 GLY A O 1
ATOM 564 N N . PHE A 1 72 ? 5.837 8.890 -6.316 1.00 49.09 72 PHE A N 1
ATOM 565 C CA . PHE A 1 72 ? 7.118 9.121 -5.650 1.00 49.09 72 PHE A CA 1
ATOM 566 C C . PHE A 1 72 ? 8.173 9.499 -6.701 1.00 49.09 72 PHE A C 1
ATOM 568 O O . PHE A 1 72 ? 8.824 8.626 -7.273 1.00 49.09 72 PHE A O 1
ATOM 575 N N . GLY A 1 73 ? 8.313 10.810 -6.942 1.00 43.56 73 GLY A N 1
ATOM 576 C CA . GLY A 1 73 ? 9.439 11.458 -7.636 1.00 43.56 73 GLY A CA 1
ATOM 577 C C . GLY A 1 73 ? 9.258 11.863 -9.121 1.00 43.56 73 GLY A C 1
ATOM 578 O O . GLY A 1 73 ? 8.515 11.236 -9.875 1.00 43.56 73 GLY A O 1
ATOM 579 N N . GLU A 1 74 ? 9.965 12.957 -9.480 1.00 38.72 74 GLU A N 1
ATOM 580 C CA . GLU A 1 74 ? 10.132 13.789 -10.711 1.00 38.72 74 GLU A CA 1
ATOM 581 C C . GLU A 1 74 ? 9.072 13.880 -11.832 1.00 38.72 74 GLU A C 1
ATOM 583 O O . GLU A 1 74 ? 9.199 14.727 -12.712 1.00 38.72 74 GLU A O 1
ATOM 588 N N . LEU A 1 75 ? 7.979 13.124 -11.812 1.00 44.47 75 LEU A N 1
ATOM 589 C CA . LEU A 1 75 ? 6.869 13.283 -12.761 1.00 44.47 75 LEU A CA 1
ATOM 590 C C . LEU A 1 75 ? 5.575 13.587 -12.005 1.00 44.47 75 LEU A C 1
ATOM 592 O O . LEU A 1 75 ? 4.627 12.802 -11.994 1.00 44.47 75 LEU A O 1
ATOM 596 N N . GLY A 1 76 ? 5.572 14.759 -11.367 1.00 39.81 76 GLY A N 1
ATOM 597 C CA . GLY A 1 76 ? 4.408 15.371 -10.733 1.00 39.81 76 GLY A CA 1
ATOM 598 C C . GLY A 1 76 ? 3.428 15.901 -11.776 1.00 39.81 76 GLY A C 1
ATOM 599 O O . GLY A 1 76 ? 3.586 17.025 -12.253 1.00 39.81 76 GLY A O 1
ATOM 600 N N . LYS A 1 77 ? 2.469 15.054 -12.176 1.00 42.53 77 LYS A N 1
ATOM 601 C CA . LYS A 1 77 ? 1.116 15.413 -12.653 1.00 42.53 77 LYS A CA 1
ATOM 602 C C . LYS A 1 77 ? 0.351 14.164 -13.091 1.00 42.53 77 LYS A C 1
ATOM 604 O O . LYS A 1 77 ? 0.719 13.546 -14.087 1.00 42.53 77 LYS A O 1
ATOM 609 N N . ILE A 1 78 ? -0.768 13.860 -12.427 1.00 43.22 78 ILE A N 1
ATOM 610 C CA . ILE A 1 78 ? -1.853 13.042 -12.995 1.00 43.22 78 ILE A CA 1
ATOM 611 C C . ILE A 1 78 ? -3.206 13.610 -12.540 1.00 43.22 78 ILE A C 1
ATOM 613 O O . ILE A 1 78 ? -3.376 14.018 -11.393 1.00 43.22 78 ILE A O 1
ATOM 617 N N . MET A 1 79 ? -4.158 13.638 -13.474 1.00 34.53 79 MET A N 1
ATOM 618 C CA . MET A 1 79 ? -5.541 14.074 -13.289 1.00 34.53 79 MET A CA 1
ATOM 619 C C . MET A 1 79 ? -6.443 12.886 -12.929 1.00 34.53 79 MET A C 1
ATOM 621 O O . MET A 1 79 ? -6.400 11.860 -13.607 1.00 34.53 79 MET A O 1
ATOM 625 N N . ALA A 1 80 ? -7.307 13.058 -11.928 1.00 38.69 80 ALA A N 1
ATOM 626 C CA . ALA A 1 80 ? -8.448 12.183 -11.669 1.00 38.69 80 ALA A CA 1
ATOM 627 C C . ALA A 1 80 ? -9.740 13.009 -11.695 1.00 38.69 80 ALA A C 1
ATOM 629 O O . ALA A 1 80 ? -9.855 14.015 -11.002 1.00 38.69 80 ALA A O 1
ATOM 630 N N . ASP A 1 81 ? -10.681 12.597 -12.546 1.00 37.59 81 ASP A N 1
ATOM 631 C CA . ASP A 1 81 ? -12.093 13.018 -12.560 1.00 37.59 81 ASP A CA 1
ATOM 632 C C . ASP A 1 81 ? -12.354 14.531 -12.359 1.00 37.59 81 ASP A C 1
ATOM 634 O O . ASP A 1 81 ? -13.234 14.944 -11.607 1.00 37.59 81 ASP A O 1
ATOM 638 N N . MET A 1 82 ? -11.545 15.380 -13.010 1.00 36.75 82 MET A N 1
ATOM 639 C CA . MET A 1 82 ? -11.599 16.853 -12.923 1.00 36.75 82 MET A CA 1
ATOM 640 C C . MET A 1 82 ? -11.372 17.464 -11.524 1.00 36.75 82 MET A C 1
ATOM 642 O O . MET A 1 82 ? -11.542 18.673 -11.360 1.00 36.75 82 MET A O 1
ATOM 646 N N . LYS A 1 83 ? -10.935 16.690 -10.522 1.00 37.81 83 LYS A N 1
ATOM 647 C CA . LYS A 1 83 ? -10.510 17.213 -9.216 1.00 37.81 83 LYS A CA 1
ATOM 648 C C . LYS A 1 83 ? -9.004 17.072 -9.039 1.00 37.81 83 LYS A C 1
ATOM 650 O O . LYS A 1 83 ? -8.434 15.988 -9.104 1.00 37.81 83 LYS A O 1
ATOM 655 N N . THR A 1 84 ? -8.352 18.199 -8.779 1.00 38.41 84 THR A N 1
ATOM 656 C CA . THR A 1 84 ? -6.967 18.263 -8.314 1.00 38.41 84 THR A CA 1
ATOM 657 C C . THR A 1 84 ? -6.908 17.717 -6.893 1.00 38.41 84 THR A C 1
ATOM 659 O O . THR A 1 84 ? -7.259 18.398 -5.931 1.00 38.41 84 THR A O 1
ATOM 662 N N . TYR A 1 85 ? -6.488 16.463 -6.753 1.00 47.16 85 TYR A N 1
ATOM 663 C CA . TYR A 1 85 ? -6.102 15.933 -5.453 1.00 47.16 85 TYR A CA 1
ATOM 664 C C . TYR A 1 85 ? -4.736 16.509 -5.088 1.00 47.16 85 TYR A C 1
ATOM 666 O O . TYR A 1 85 ? -3.841 16.567 -5.933 1.00 47.16 85 TYR A O 1
ATOM 674 N N . LYS A 1 86 ? -4.599 16.975 -3.839 1.00 48.00 86 LYS A N 1
ATOM 675 C CA . LYS A 1 86 ? -3.297 17.307 -3.255 1.00 48.00 86 LYS A CA 1
ATOM 676 C C . L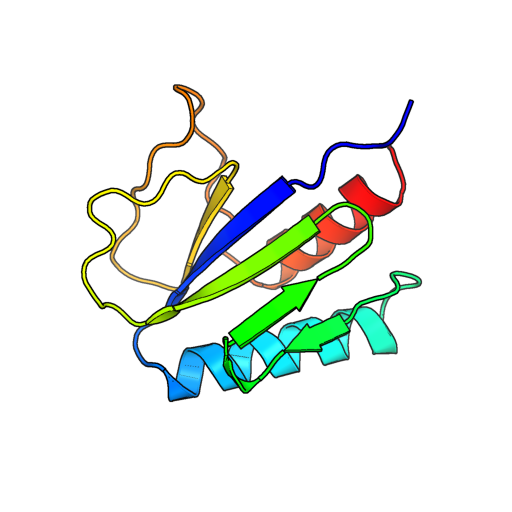YS A 1 86 ? -2.430 16.065 -3.429 1.00 48.00 86 LYS A C 1
ATOM 678 O O . LYS A 1 86 ? -2.827 14.990 -2.984 1.00 48.00 86 LYS A O 1
ATOM 683 N N . GLU A 1 87 ? -1.338 16.217 -4.165 1.00 54.16 87 GLU A N 1
ATOM 684 C CA . GLU A 1 87 ? -0.373 15.157 -4.421 1.00 54.16 87 GLU A CA 1
ATOM 685 C C . GLU A 1 87 ? -0.016 14.513 -3.077 1.00 54.16 87 GLU A C 1
ATOM 687 O O . GLU A 1 87 ? 0.514 15.194 -2.202 1.00 54.16 87 GLU A O 1
ATOM 692 N N . ILE A 1 88 ? -0.371 13.237 -2.886 1.00 56.41 88 ILE A N 1
ATOM 693 C CA . ILE A 1 88 ? 0.176 12.446 -1.783 1.00 56.41 88 ILE A CA 1
ATOM 694 C C . ILE A 1 88 ? 1.652 12.288 -2.133 1.00 56.41 88 ILE A C 1
ATOM 696 O O . ILE A 1 88 ? 2.002 11.489 -3.006 1.00 56.41 88 ILE A O 1
ATOM 700 N N . ASN A 1 89 ? 2.478 13.139 -1.532 1.00 54.59 89 ASN A N 1
ATOM 701 C CA . ASN A 1 89 ? 3.899 13.272 -1.856 1.00 54.59 89 ASN A CA 1
ATOM 702 C C . ASN A 1 89 ? 4.773 12.382 -0.964 1.00 54.59 89 ASN A C 1
ATOM 704 O O . ASN A 1 89 ? 5.948 12.172 -1.264 1.00 54.59 89 ASN A O 1
ATOM 708 N N . ASP A 1 90 ? 4.198 11.858 0.122 1.00 65.94 90 ASP A N 1
ATOM 709 C CA . ASP A 1 90 ? 4.893 11.061 1.124 1.00 65.94 90 ASP A CA 1
ATOM 710 C C . ASP A 1 90 ? 4.127 9.770 1.472 1.00 65.94 90 ASP A C 1
ATOM 712 O O . ASP A 1 90 ? 2.896 9.713 1.444 1.00 65.94 90 ASP A O 1
ATOM 716 N N . GLY A 1 91 ? 4.862 8.714 1.834 1.00 68.69 91 GLY A N 1
ATOM 717 C CA . GLY A 1 91 ? 4.300 7.425 2.251 1.00 68.69 91 GLY A CA 1
ATOM 718 C C . GLY A 1 91 ? 3.456 7.556 3.512 1.00 68.69 91 GLY A C 1
ATOM 719 O O . GLY A 1 91 ? 2.467 6.845 3.670 1.00 68.69 91 GLY A O 1
ATOM 720 N N . LYS A 1 92 ? 3.790 8.522 4.369 1.00 76.69 92 LYS A N 1
ATOM 721 C CA . LYS A 1 92 ? 3.016 8.841 5.565 1.00 76.69 92 LYS A CA 1
ATOM 722 C C . LYS A 1 92 ? 1.629 9.397 5.237 1.00 76.69 92 LYS A C 1
ATOM 724 O O . LYS A 1 92 ? 0.646 8.943 5.811 1.00 76.69 92 LYS A O 1
ATOM 729 N N . GLU A 1 93 ? 1.530 10.309 4.270 1.00 80.12 93 GLU A N 1
ATOM 730 C CA . GLU A 1 93 ? 0.241 10.861 3.833 1.00 80.12 93 GLU A CA 1
ATOM 731 C C . GLU A 1 93 ? -0.661 9.781 3.215 1.00 80.12 93 GLU A C 1
ATOM 733 O O . GLU A 1 93 ? -1.879 9.815 3.390 1.00 80.12 93 GLU A O 1
ATOM 738 N N . LEU A 1 94 ? -0.071 8.795 2.526 1.00 81.12 94 LEU A N 1
ATOM 739 C CA . LEU A 1 94 ? -0.803 7.644 1.995 1.00 81.12 94 LEU A CA 1
ATOM 740 C C . LEU A 1 94 ? -1.406 6.794 3.118 1.00 81.12 94 LEU A C 1
ATOM 742 O O . LEU A 1 94 ? -2.564 6.389 3.032 1.00 81.12 94 LEU A O 1
ATOM 746 N N . VAL A 1 95 ? -0.631 6.541 4.173 1.00 84.00 95 VAL A N 1
ATOM 747 C CA . VAL A 1 95 ? -1.087 5.793 5.350 1.00 84.00 95 VAL A CA 1
ATOM 748 C C . VAL A 1 95 ? -2.196 6.557 6.074 1.00 84.00 95 VAL A C 1
ATOM 750 O O . VAL A 1 95 ? -3.254 5.985 6.328 1.00 84.00 95 VAL A O 1
ATOM 753 N N . ASP A 1 96 ? -2.012 7.856 6.320 1.00 84.38 96 ASP A N 1
ATOM 754 C CA . ASP A 1 96 ? -3.024 8.706 6.961 1.00 84.38 96 ASP A CA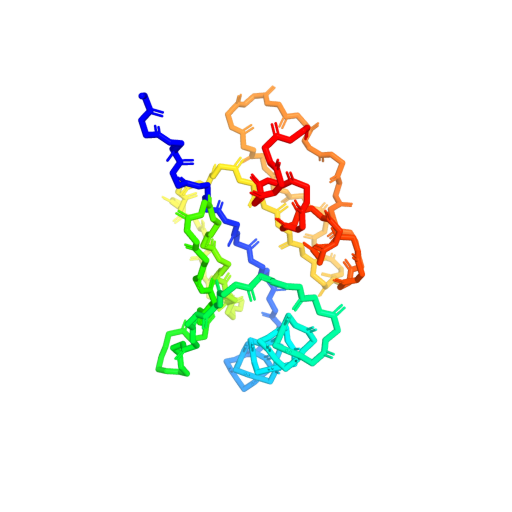 1
ATOM 755 C C . ASP A 1 96 ? -4.332 8.741 6.151 1.00 84.38 96 ASP A C 1
ATOM 757 O O . ASP A 1 96 ? -5.428 8.684 6.718 1.00 84.38 96 ASP A O 1
ATOM 761 N N . PHE A 1 97 ? -4.233 8.780 4.817 1.00 83.56 97 PHE A N 1
ATOM 762 C CA . PHE A 1 97 ? -5.390 8.691 3.929 1.00 83.56 97 PHE A CA 1
ATOM 763 C C . PHE A 1 97 ? -6.132 7.359 4.091 1.00 83.56 97 PHE A C 1
ATOM 765 O O . PHE A 1 97 ? -7.351 7.360 4.266 1.00 83.56 97 PHE A O 1
ATOM 772 N N . ILE A 1 98 ? -5.415 6.231 4.068 1.00 85.38 98 ILE A N 1
ATOM 773 C CA . ILE A 1 98 ? -6.011 4.898 4.238 1.00 85.38 98 ILE A CA 1
ATOM 774 C C . ILE A 1 98 ? -6.704 4.799 5.600 1.00 85.38 98 ILE A C 1
ATOM 776 O O . ILE A 1 98 ? -7.868 4.412 5.662 1.00 85.38 98 ILE A O 1
ATOM 780 N N . ILE A 1 99 ? -6.043 5.228 6.680 1.00 85.44 99 ILE A N 1
ATOM 781 C CA . ILE A 1 99 ? -6.624 5.225 8.031 1.00 85.44 99 ILE A CA 1
ATOM 782 C C . ILE A 1 99 ? -7.929 6.024 8.064 1.00 85.44 99 ILE A C 1
ATOM 784 O O . ILE A 1 99 ? -8.911 5.580 8.665 1.00 85.44 99 ILE A O 1
ATOM 788 N N . LYS A 1 100 ? -7.961 7.197 7.424 1.00 84.62 100 LYS A N 1
ATOM 789 C CA . LYS A 1 100 ? -9.153 8.047 7.380 1.00 84.62 100 LYS A CA 1
ATOM 790 C C . LYS A 1 100 ? -10.319 7.368 6.652 1.00 84.62 100 LYS A C 1
ATOM 792 O O . LYS A 1 100 ? -11.430 7.330 7.181 1.00 84.62 100 LYS A O 1
ATOM 797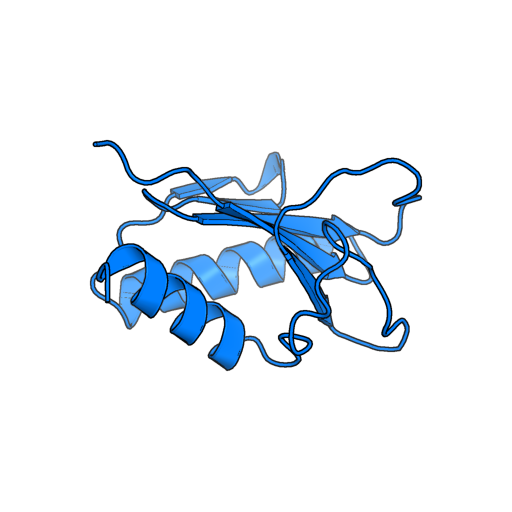 N N . GLU A 1 101 ? -10.061 6.806 5.474 1.00 84.12 101 GLU A N 1
ATOM 798 C CA . GLU A 1 101 ? -11.075 6.117 4.663 1.00 84.12 101 GLU A CA 1
ATOM 799 C C . GLU A 1 101 ? -11.658 4.883 5.372 1.00 84.12 101 GLU A C 1
ATOM 801 O O . GLU A 1 101 ? -12.880 4.687 5.405 1.00 84.12 101 GLU A O 1
ATOM 806 N N . GLU A 1 102 ? -10.804 4.105 6.039 1.00 83.44 102 GLU A N 1
ATOM 807 C CA . GLU A 1 102 ? -11.204 2.934 6.826 1.00 83.44 102 GLU A CA 1
ATOM 808 C C . GLU A 1 102 ? -11.965 3.336 8.099 1.00 83.44 102 GLU A C 1
ATOM 810 O O . GLU A 1 102 ? -12.976 2.728 8.459 1.00 83.44 102 GLU A O 1
ATOM 815 N N . SER A 1 103 ? -11.575 4.442 8.737 1.00 79.50 103 SER A N 1
ATOM 816 C CA . SER A 1 103 ? -12.268 4.980 9.917 1.00 79.50 103 SER A CA 1
ATOM 817 C C . SER A 1 103 ? -13.655 5.553 9.598 1.00 79.50 103 SER A C 1
ATOM 819 O O . SER A 1 103 ? -14.472 5.725 10.503 1.00 79.50 103 SER A O 1
ATOM 821 N N . GLY A 1 104 ? -13.949 5.839 8.324 1.00 66.31 104 GLY A N 1
ATOM 822 C CA . GLY A 1 104 ? -15.243 6.365 7.880 1.00 66.31 104 GLY A CA 1
ATOM 823 C C . GLY A 1 104 ? -15.535 7.791 8.334 1.00 66.31 104 GLY A C 1
ATOM 824 O O . GLY A 1 104 ? -16.708 8.157 8.423 1.00 66.31 104 GLY A O 1
ATOM 825 N N . LYS A 1 105 ? -14.488 8.556 8.659 1.00 51.09 105 LYS A N 1
ATOM 826 C CA . LYS A 1 105 ? -14.556 9.942 9.138 1.00 51.09 105 LYS A CA 1
ATOM 827 C C . LYS A 1 105 ? -14.042 10.931 8.098 1.00 51.09 105 LYS A C 1
ATOM 829 O O . LYS A 1 105 ? -13.042 10.630 7.412 1.00 51.09 105 LYS A O 1
#

Organism: NCBI:txid360807